Protein AF-X1IL95-F1 (afdb_monomer)

Sequence (83 aa):
MATNIENNRRRIVPHWLEFQLALQSGELDPTETRLVSALPADSFILKKKEEWTNNRTLLFATDFLGVAYVMGYPELAIDAAKF

Organism: NCBI:txid412755

Radius of gyration: 21.33 Å; Cα contacts (8 Å, |Δi|>4): 48; chains: 1; bounding box: 32×35×69 Å

Solvent-accessible surface area (backbone atoms only — not comparable to full-atom values): 5292 Å² total; per-residue (Å²): 136,87,82,82,78,77,79,80,79,81,77,89,74,84,82,85,64,59,71,68,58,38,55,74,69,33,73,72,36,86,86,55,59,72,74,68,73,74,72,56,65,71,62,51,54,52,48,39,51,50,50,26,72,75,41,87,43,71,67,36,22,54,51,33,35,53,51,22,50,77,73,72,43,51,81,81,22,51,68,41,74,72,107

Foldseek 3Di:
DDDPPPPPPDDDDDPPDDPVVCVVVCVPPPVPPPPPPPDPLVVVLVVLLVVCVVDVDLVSLVVSCVSCVVSVNNVSSPVSVVD

Nearest PDB structures (foldseek):
  2vty-assembly1_A  TM=4.156E-01  e=9.756E+00  Orthopoxvirus vaccinia

Mean predicted aligned error: 14.32 Å

pLDDT: mean 78.67, std 17.39, range [35.41, 97.31]

Structure (mmCIF, N/CA/C/O backbone):
data_AF-X1IL95-F1
#
_entry.id   AF-X1IL95-F1
#
loop_
_atom_site.group_PDB
_atom_site.id
_atom_site.type_symbol
_atom_site.label_atom_id
_atom_site.label_alt_id
_atom_site.label_comp_id
_atom_site.label_asym_id
_atom_site.label_entity_id
_atom_site.label_seq_id
_atom_site.pdbx_PDB_ins_code
_atom_site.Cartn_x
_atom_site.Cartn_y
_atom_site.Cartn_z
_atom_site.occupancy
_atom_site.B_iso_or_equiv
_atom_site.auth_seq_id
_atom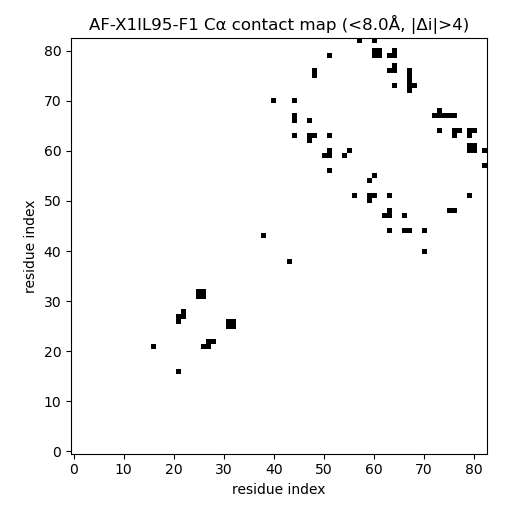_site.auth_comp_id
_atom_site.auth_asym_id
_atom_site.auth_atom_id
_atom_site.pdbx_PDB_model_num
ATOM 1 N N . MET A 1 1 ? 5.594 -2.804 -56.254 1.00 35.41 1 MET A N 1
ATOM 2 C CA . MET A 1 1 ? 5.439 -1.439 -55.708 1.00 35.41 1 MET A CA 1
ATOM 3 C C . MET A 1 1 ? 5.489 -1.556 -54.195 1.00 35.41 1 MET A C 1
ATOM 5 O O . MET A 1 1 ? 4.647 -2.247 -53.642 1.00 35.41 1 MET A O 1
ATOM 9 N N . ALA A 1 2 ? 6.529 -1.023 -53.552 1.00 38.84 2 ALA A N 1
ATOM 10 C CA . ALA A 1 2 ? 6.700 -1.120 -52.104 1.00 38.84 2 ALA A CA 1
ATOM 11 C C . ALA A 1 2 ? 5.873 -0.025 -51.417 1.00 38.84 2 ALA A C 1
ATOM 13 O O . ALA A 1 2 ? 6.065 1.160 -51.681 1.00 38.84 2 ALA A O 1
ATOM 14 N N . THR A 1 3 ? 4.928 -0.425 -50.573 1.00 46.41 3 THR A N 1
ATOM 15 C CA . THR A 1 3 ? 4.153 0.465 -49.706 1.00 46.41 3 THR A CA 1
ATOM 16 C C . THR A 1 3 ? 5.045 0.961 -48.570 1.00 46.41 3 THR A C 1
ATOM 18 O O . THR A 1 3 ? 5.423 0.177 -47.700 1.00 46.41 3 THR A O 1
ATOM 21 N N . ASN A 1 4 ? 5.388 2.251 -48.580 1.00 47.97 4 ASN A N 1
ATOM 22 C CA . ASN A 1 4 ? 6.028 2.924 -47.450 1.00 47.97 4 ASN A CA 1
ATOM 23 C C . ASN A 1 4 ? 5.056 2.924 -46.263 1.00 47.97 4 ASN A C 1
ATOM 25 O O . ASN A 1 4 ? 4.064 3.648 -46.262 1.00 47.97 4 ASN A O 1
ATOM 29 N N . ILE A 1 5 ? 5.329 2.085 -45.266 1.00 55.34 5 ILE A N 1
ATOM 30 C CA . ILE A 1 5 ? 4.645 2.122 -43.974 1.00 55.34 5 ILE A CA 1
ATOM 31 C C . ILE A 1 5 ? 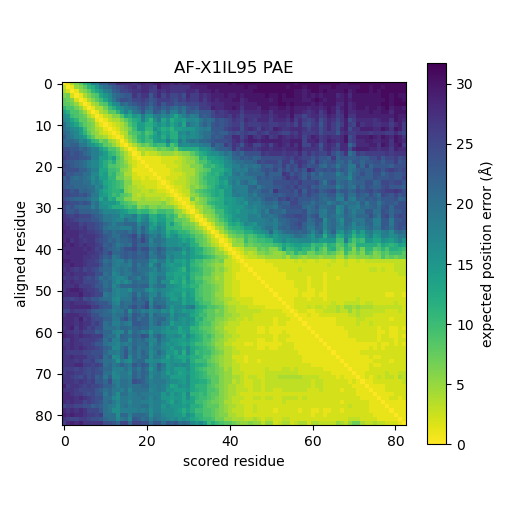5.232 3.319 -43.223 1.00 55.34 5 ILE A C 1
ATOM 33 O O . ILE A 1 5 ? 6.309 3.222 -42.634 1.00 55.34 5 ILE A O 1
ATOM 37 N N . GLU A 1 6 ? 4.562 4.469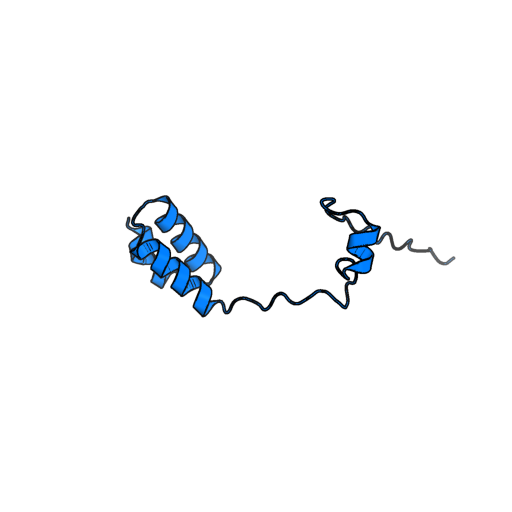 -43.288 1.00 54.62 6 GLU A N 1
ATOM 38 C CA . GLU A 1 6 ? 4.904 5.618 -42.452 1.00 54.62 6 GLU A CA 1
ATOM 39 C C . GLU A 1 6 ? 4.768 5.219 -40.979 1.00 54.62 6 GLU A C 1
ATOM 41 O O . GLU A 1 6 ? 3.684 5.002 -40.438 1.00 54.62 6 GLU A O 1
ATOM 46 N N . ASN A 1 7 ? 5.920 5.073 -40.333 1.00 54.00 7 ASN A N 1
ATOM 47 C CA . ASN A 1 7 ? 6.064 4.693 -38.940 1.00 54.00 7 ASN A CA 1
ATOM 48 C C . ASN A 1 7 ? 5.653 5.881 -38.057 1.00 54.00 7 ASN A C 1
ATOM 50 O O . ASN A 1 7 ? 6.484 6.684 -37.634 1.00 54.00 7 ASN A O 1
ATOM 54 N N . ASN A 1 8 ? 4.351 6.024 -37.819 1.00 54.59 8 ASN A N 1
ATOM 55 C CA . ASN A 1 8 ? 3.763 7.098 -37.023 1.00 54.59 8 ASN A CA 1
ATOM 56 C C . ASN A 1 8 ? 4.015 6.886 -35.513 1.00 54.59 8 ASN A C 1
ATOM 58 O O . ASN A 1 8 ? 3.100 6.608 -34.742 1.00 54.59 8 ASN A O 1
ATOM 62 N N . ARG A 1 9 ? 5.278 7.003 -35.077 1.00 62.44 9 ARG A N 1
ATOM 63 C CA . ARG A 1 9 ? 5.705 6.917 -33.665 1.00 62.44 9 ARG A CA 1
ATOM 64 C C . ARG A 1 9 ? 5.511 8.242 -32.930 1.00 62.44 9 ARG A C 1
ATOM 66 O O . ARG A 1 9 ? 6.456 8.791 -32.366 1.00 62.44 9 ARG A O 1
ATOM 73 N N . ARG A 1 10 ? 4.298 8.790 -32.939 1.00 60.00 10 ARG A N 1
ATOM 74 C CA . ARG A 1 10 ? 4.000 9.975 -32.123 1.00 60.00 10 ARG A CA 1
ATOM 75 C C . ARG A 1 10 ? 3.973 9.565 -30.652 1.00 60.00 10 ARG A C 1
ATOM 77 O O . ARG A 1 10 ? 3.173 8.722 -30.259 1.00 60.00 10 ARG A O 1
ATOM 84 N N . ARG A 1 11 ? 4.869 10.145 -29.852 1.00 59.44 11 ARG A N 1
ATOM 85 C CA . ARG A 1 11 ? 4.909 9.986 -28.393 1.00 59.44 11 ARG A CA 1
ATOM 86 C C . ARG A 1 11 ? 4.212 11.183 -27.754 1.00 59.44 11 ARG A C 1
ATOM 88 O O . ARG A 1 11 ? 4.533 12.322 -28.079 1.00 59.44 11 ARG A O 1
ATOM 95 N N . ILE A 1 12 ? 3.244 10.917 -26.884 1.00 60.75 12 ILE A N 1
ATOM 96 C CA . ILE A 1 12 ? 2.542 11.941 -26.106 1.00 60.75 12 ILE A CA 1
ATOM 97 C C . ILE 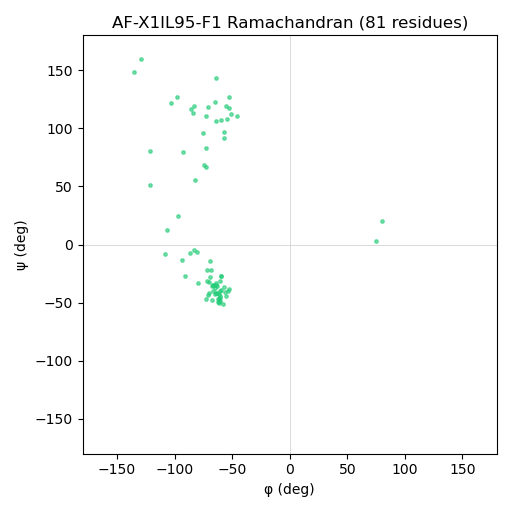A 1 12 ? 3.384 12.201 -24.854 1.00 60.75 12 ILE A C 1
ATOM 99 O O . ILE A 1 12 ? 3.587 11.287 -24.060 1.00 60.75 12 ILE A O 1
ATOM 103 N N . VAL A 1 13 ? 3.898 13.423 -24.708 1.00 58.12 13 VAL A N 1
ATOM 104 C CA . VAL A 1 13 ? 4.695 13.852 -23.547 1.00 58.12 13 VAL A CA 1
ATOM 105 C C . VAL A 1 13 ? 3.803 14.720 -22.651 1.00 58.12 13 VAL A C 1
ATOM 107 O O . VAL A 1 13 ? 3.288 15.731 -23.138 1.00 58.12 13 VAL A O 1
ATOM 110 N N . PRO A 1 14 ? 3.582 14.367 -21.372 1.00 57.06 14 PRO A N 1
ATOM 111 C CA . PRO A 1 14 ? 2.847 15.216 -20.437 1.00 57.06 14 PRO A CA 1
ATOM 112 C C . PRO A 1 14 ? 3.625 16.515 -20.178 1.00 57.06 14 PRO A C 1
ATOM 114 O O . PRO A 1 14 ? 4.777 16.481 -19.759 1.00 57.06 14 PRO A O 1
ATOM 117 N N . HIS A 1 15 ? 3.010 17.668 -20.442 1.00 61.44 15 HIS A N 1
ATOM 118 C CA . HIS A 1 15 ? 3.696 18.965 -20.450 1.00 61.44 15 HIS A CA 1
ATOM 119 C C . HIS A 1 15 ? 3.610 19.666 -19.086 1.00 61.44 15 HIS A C 1
ATOM 121 O O . HIS A 1 15 ? 2.783 20.550 -18.880 1.00 61.44 15 HIS A O 1
ATOM 127 N N . TRP A 1 16 ? 4.454 19.258 -18.141 1.00 64.31 16 TRP A N 1
ATOM 128 C CA . TRP A 1 16 ? 4.704 20.031 -16.914 1.00 64.31 16 TRP A CA 1
ATOM 129 C C . TRP A 1 16 ? 6.101 20.679 -16.902 1.00 64.31 16 TRP A C 1
ATOM 131 O O . TRP A 1 16 ? 6.364 21.533 -16.058 1.00 64.31 16 TRP A O 1
ATOM 141 N N . LEU A 1 17 ? 6.960 20.339 -17.875 1.00 63.16 17 LEU A N 1
ATOM 142 C CA . LEU A 1 17 ? 8.296 20.902 -18.087 1.00 63.16 17 LEU A CA 1
ATOM 143 C C . LEU A 1 17 ? 8.518 21.225 -19.579 1.00 63.16 17 LEU A C 1
ATOM 145 O O . LEU A 1 17 ? 7.978 20.542 -20.451 1.00 63.16 17 LEU A O 1
ATOM 149 N N . GLU A 1 18 ? 9.312 22.256 -19.885 1.00 78.00 18 GLU A N 1
ATOM 150 C CA . GLU A 1 18 ? 9.632 22.636 -21.269 1.00 78.00 18 GLU A CA 1
ATOM 151 C C . GLU A 1 18 ? 10.415 21.529 -21.999 1.00 78.00 18 GLU A C 1
ATOM 153 O O . GLU A 1 18 ? 11.297 20.887 -21.427 1.00 78.00 18 GLU A O 1
ATOM 158 N N . PHE A 1 19 ? 10.143 21.336 -23.296 1.00 73.62 19 PHE A N 1
ATOM 159 C CA . PHE A 1 19 ? 10.712 20.242 -24.102 1.00 73.62 19 PHE A CA 1
ATOM 160 C C . PHE A 1 19 ? 12.246 20.160 -24.054 1.00 73.62 19 PHE A C 1
ATOM 162 O O . PHE A 1 19 ? 12.801 19.066 -23.984 1.00 73.62 19 PHE A O 1
ATOM 169 N N . GLN A 1 20 ? 12.944 21.301 -24.075 1.00 76.69 20 GLN A N 1
ATOM 170 C CA . GLN A 1 20 ? 14.409 21.306 -24.020 1.00 76.69 20 GLN A CA 1
ATOM 171 C C . GLN A 1 20 ? 14.948 20.822 -22.673 1.00 76.69 20 GLN A C 1
ATOM 173 O O . GLN A 1 20 ? 15.959 20.126 -22.646 1.00 76.69 20 GLN A O 1
ATOM 178 N N . LEU A 1 21 ? 14.259 21.132 -21.574 1.00 74.62 21 LEU A N 1
ATOM 179 C CA . LEU A 1 21 ? 14.637 20.664 -20.242 1.00 74.62 21 LEU A CA 1
ATOM 180 C C . LEU A 1 21 ? 14.391 19.160 -20.100 1.00 74.62 21 LEU A C 1
ATOM 182 O O . LEU A 1 21 ? 15.257 18.460 -19.589 1.00 74.62 21 LEU A O 1
ATOM 186 N N . ALA A 1 22 ? 13.267 18.657 -20.621 1.00 72.75 22 ALA A N 1
ATOM 187 C CA . ALA A 1 22 ? 12.970 17.222 -20.661 1.00 72.75 22 ALA A CA 1
ATOM 188 C C . ALA A 1 22 ? 13.963 16.438 -21.545 1.00 72.75 22 ALA A C 1
ATOM 190 O O . ALA A 1 22 ? 14.295 15.285 -21.270 1.00 72.75 22 ALA A O 1
ATOM 191 N N . LEU A 1 23 ? 14.466 17.065 -22.614 1.00 74.31 23 LEU A N 1
ATOM 192 C CA . LEU A 1 23 ? 15.509 16.486 -23.459 1.00 74.31 23 LEU A CA 1
AT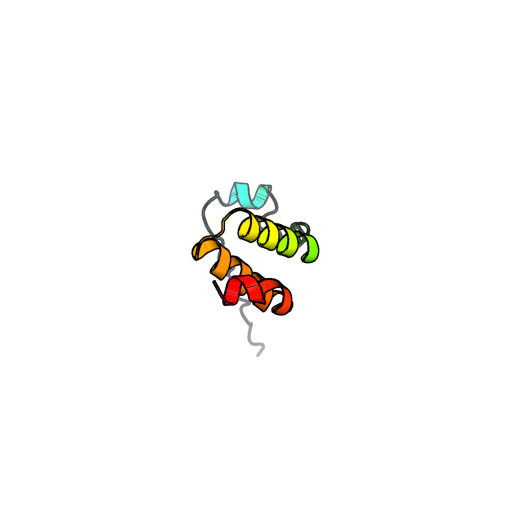OM 193 C C . LEU A 1 23 ? 16.868 16.460 -22.745 1.00 74.31 23 LEU A C 1
ATOM 195 O O . LEU A 1 23 ? 17.569 15.456 -22.808 1.00 74.31 23 LEU A O 1
ATOM 199 N N . GLN A 1 24 ? 17.238 17.545 -22.057 1.00 78.38 24 GLN A N 1
ATOM 200 C CA . GLN A 1 24 ? 18.492 17.637 -21.299 1.00 78.38 24 GLN A CA 1
ATOM 201 C C . GLN A 1 24 ? 18.509 16.745 -20.051 1.00 78.38 24 GLN A C 1
ATOM 203 O O . GLN A 1 24 ? 19.580 16.321 -19.627 1.00 78.38 24 GLN A O 1
ATOM 208 N N . SER A 1 25 ? 17.348 16.464 -19.456 1.00 72.38 25 SER A N 1
ATOM 209 C CA . SER A 1 25 ? 17.223 15.626 -18.260 1.00 72.38 25 SER A CA 1
ATOM 210 C C . SER A 1 25 ? 17.266 14.120 -18.545 1.00 72.38 25 SER A C 1
ATOM 212 O O . SER A 1 25 ? 17.258 13.339 -17.593 1.00 72.38 25 SER A O 1
ATOM 214 N N . GLY A 1 26 ? 17.272 13.712 -19.820 1.00 70.50 26 GLY A N 1
ATOM 215 C CA . GLY A 1 26 ? 17.176 12.306 -20.222 1.00 70.50 26 GLY A CA 1
ATOM 216 C C . GLY A 1 26 ? 15.766 11.716 -20.086 1.00 70.50 26 GLY A C 1
ATOM 217 O O . GLY A 1 26 ? 15.558 10.549 -20.396 1.00 70.50 26 GLY A O 1
ATOM 218 N N . GLU A 1 27 ? 14.759 12.507 -19.690 1.00 67.62 27 GLU A N 1
ATOM 219 C CA . GLU A 1 27 ? 13.365 12.049 -19.531 1.00 67.62 27 GLU A CA 1
ATOM 220 C C . GLU A 1 27 ? 12.770 11.519 -20.845 1.00 67.62 27 GLU A C 1
ATOM 222 O O . GLU A 1 27 ? 11.946 10.604 -20.852 1.00 67.62 27 GLU A O 1
ATOM 227 N N . LEU A 1 28 ? 13.207 12.083 -21.973 1.00 73.50 28 LEU A N 1
ATOM 228 C CA . LEU A 1 28 ? 12.768 11.672 -23.306 1.00 73.50 28 LEU A CA 1
ATOM 229 C C . LEU A 1 28 ? 13.586 10.510 -23.888 1.00 73.50 28 LEU A C 1
ATOM 231 O O . LEU A 1 28 ? 13.217 9.991 -24.950 1.00 73.50 28 LEU A O 1
ATOM 235 N N . ASP A 1 29 ? 14.672 10.101 -23.227 1.00 73.25 29 ASP A N 1
ATOM 236 C CA . ASP A 1 29 ? 15.523 9.013 -23.687 1.00 73.25 29 ASP A CA 1
ATOM 237 C C . ASP A 1 29 ? 14.944 7.652 -23.238 1.00 73.25 29 ASP A C 1
ATOM 239 O O . ASP A 1 29 ? 14.909 7.326 -22.049 1.00 73.25 29 ASP A O 1
ATOM 243 N N . PRO A 1 30 ? 14.476 6.808 -24.179 1.00 63.97 30 PRO A N 1
ATOM 244 C CA . PRO A 1 30 ? 13.933 5.492 -23.850 1.00 63.97 30 PRO A CA 1
ATOM 245 C C . PRO A 1 30 ? 14.995 4.501 -23.346 1.00 63.97 30 PRO A C 1
ATOM 247 O O . PRO A 1 30 ? 14.629 3.446 -22.836 1.00 63.97 30 PRO A O 1
ATOM 250 N N . THR A 1 31 ? 16.285 4.795 -23.521 1.00 69.00 31 THR A N 1
ATOM 251 C CA . THR A 1 31 ? 17.403 3.990 -23.007 1.00 69.00 31 THR A CA 1
ATOM 252 C C . THR A 1 31 ? 17.841 4.439 -21.617 1.00 69.00 31 THR A C 1
ATOM 254 O O . THR A 1 31 ? 18.267 3.604 -20.823 1.00 69.00 31 THR A O 1
ATOM 257 N N . GLU A 1 32 ? 17.635 5.717 -21.284 1.00 61.88 32 GLU A N 1
ATOM 258 C CA . GLU A 1 32 ? 17.846 6.266 -19.942 1.00 61.88 32 GLU A CA 1
ATOM 259 C C . GLU A 1 32 ? 16.557 6.342 -19.126 1.00 61.88 32 GLU A C 1
ATOM 261 O O . GLU A 1 32 ? 16.471 7.130 -18.183 1.00 61.88 32 GLU A O 1
ATOM 266 N N . THR A 1 33 ? 15.550 5.512 -19.433 1.00 59.12 33 THR A N 1
ATOM 267 C CA . THR A 1 33 ? 14.442 5.317 -18.496 1.00 59.12 33 THR A CA 1
ATOM 268 C C . THR A 1 33 ? 15.055 4.838 -17.190 1.00 59.12 33 THR A C 1
ATOM 270 O O . THR A 1 33 ? 15.377 3.659 -17.034 1.00 59.12 33 THR A O 1
ATOM 273 N N . ARG A 1 34 ? 15.273 5.781 -16.264 1.00 56.72 34 ARG A N 1
ATOM 274 C CA . ARG A 1 34 ? 15.699 5.501 -14.907 1.00 56.72 34 ARG A CA 1
ATOM 275 C C . ARG A 1 34 ? 14.666 4.524 -14.405 1.00 56.72 34 ARG A C 1
ATOM 277 O O . ARG A 1 34 ? 13.514 4.893 -14.183 1.00 56.72 34 ARG A O 1
ATOM 284 N N . LEU A 1 35 ? 15.084 3.271 -14.273 1.00 57.44 35 LEU A N 1
ATOM 285 C CA . LEU A 1 35 ? 14.405 2.308 -13.441 1.00 57.44 35 LEU A CA 1
ATOM 286 C C . LEU A 1 35 ? 14.396 2.964 -12.069 1.00 57.44 35 LEU A C 1
ATOM 288 O O . LEU A 1 35 ? 15.381 2.897 -11.334 1.00 57.44 35 LEU A O 1
ATOM 292 N N . VAL A 1 36 ? 13.325 3.705 -11.774 1.00 59.94 36 VAL A N 1
ATOM 293 C CA . VAL A 1 36 ? 13.008 4.112 -10.416 1.00 59.94 36 VAL A CA 1
ATOM 294 C C . VAL A 1 36 ? 13.072 2.804 -9.666 1.00 59.94 36 VAL A C 1
ATOM 296 O O . VAL A 1 36 ? 12.321 1.886 -10.000 1.00 59.94 36 VAL A O 1
ATOM 299 N N . SER A 1 37 ? 14.073 2.682 -8.791 1.00 58.75 37 SER A N 1
ATOM 300 C CA . SER A 1 37 ? 14.352 1.460 -8.051 1.00 58.75 37 SER A CA 1
ATOM 301 C C . SER A 1 37 ? 13.017 0.966 -7.533 1.00 58.75 37 SER A C 1
ATOM 303 O O . SER A 1 37 ? 12.390 1.675 -6.740 1.00 58.75 37 SER A O 1
ATOM 305 N N . ALA A 1 38 ? 12.536 -0.153 -8.080 1.00 61.41 38 ALA A N 1
ATOM 306 C CA . ALA A 1 38 ? 11.235 -0.673 -7.714 1.00 61.41 38 ALA A CA 1
ATOM 307 C C . ALA A 1 38 ? 11.252 -0.781 -6.194 1.00 61.41 38 ALA A C 1
ATOM 309 O O . ALA A 1 38 ? 12.129 -1.448 -5.637 1.00 61.41 38 ALA A O 1
ATOM 310 N N . LEU A 1 39 ? 10.370 -0.030 -5.526 1.00 62.22 39 LEU A N 1
ATOM 311 C CA . LEU A 1 39 ? 10.239 -0.146 -4.083 1.00 62.22 39 LEU A CA 1
ATOM 312 C C . LEU A 1 39 ? 10.018 -1.634 -3.808 1.00 62.22 39 LEU A C 1
ATOM 314 O O . LEU A 1 39 ? 9.145 -2.222 -4.455 1.00 62.22 39 LEU A O 1
ATOM 318 N N . PRO A 1 40 ? 10.814 -2.263 -2.927 1.00 72.44 40 PRO A N 1
ATOM 319 C CA . PRO A 1 40 ? 10.637 -3.673 -2.641 1.00 72.44 40 PRO A CA 1
ATOM 320 C C . PRO A 1 40 ? 9.185 -3.873 -2.209 1.00 72.44 40 PRO A C 1
ATOM 322 O O . PRO A 1 40 ? 8.755 -3.239 -1.240 1.00 72.44 40 PRO A O 1
ATOM 325 N N . ALA A 1 41 ? 8.420 -4.685 -2.943 1.00 69.25 41 ALA A N 1
ATOM 326 C CA . ALA A 1 41 ? 6.980 -4.849 -2.718 1.00 69.25 41 ALA A CA 1
ATOM 327 C C . ALA A 1 41 ? 6.686 -5.201 -1.248 1.00 69.25 41 ALA A C 1
ATOM 329 O O . ALA A 1 41 ? 5.783 -4.634 -0.633 1.00 69.25 41 ALA A O 1
ATOM 330 N N . ASP A 1 42 ? 7.552 -6.025 -0.656 1.00 78.75 42 ASP A N 1
ATOM 331 C CA . ASP A 1 42 ? 7.490 -6.434 0.747 1.00 78.75 42 ASP A 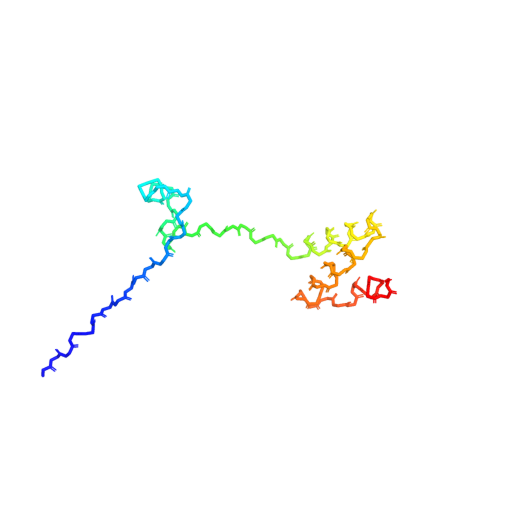CA 1
ATOM 332 C C . ASP A 1 42 ? 7.593 -5.245 1.716 1.00 78.75 42 ASP A C 1
ATOM 334 O O . ASP A 1 42 ? 6.867 -5.166 2.705 1.00 78.75 42 ASP A O 1
ATOM 338 N N . SER A 1 43 ? 8.454 -4.268 1.417 1.00 83.69 43 SER A N 1
ATOM 339 C CA . SER A 1 43 ? 8.595 -3.062 2.244 1.00 83.69 43 SER A CA 1
ATOM 340 C C . SER A 1 43 ? 7.374 -2.145 2.141 1.00 83.69 43 SER A C 1
ATOM 342 O O . SER A 1 43 ? 6.987 -1.501 3.117 1.00 83.69 43 SER A O 1
ATOM 344 N N . PHE A 1 44 ? 6.728 -2.118 0.973 1.00 89.25 44 PHE A N 1
ATOM 345 C CA . PHE A 1 44 ? 5.565 -1.274 0.738 1.00 89.25 44 PHE A CA 1
ATOM 346 C C . PHE A 1 44 ? 4.328 -1.798 1.469 1.00 89.25 44 PHE A C 1
ATOM 348 O O . PHE A 1 44 ? 3.649 -1.028 2.151 1.00 89.25 44 PHE A O 1
ATOM 355 N N . ILE A 1 45 ? 4.048 -3.103 1.382 1.00 92.44 45 ILE A N 1
ATOM 356 C CA . ILE A 1 45 ? 2.869 -3.676 2.042 1.00 92.44 45 ILE A CA 1
ATOM 357 C C . ILE A 1 45 ? 2.975 -3.620 3.570 1.00 92.44 45 ILE A C 1
ATOM 359 O O . ILE A 1 45 ? 1.981 -3.348 4.245 1.00 92.44 45 ILE A O 1
ATOM 363 N N . LEU A 1 46 ? 4.181 -3.788 4.124 1.00 93.19 46 LEU A N 1
ATOM 364 C CA . LEU A 1 46 ? 4.424 -3.623 5.558 1.00 93.19 46 LEU A CA 1
ATOM 365 C C . LEU A 1 46 ? 4.179 -2.184 6.015 1.00 93.19 46 LEU A C 1
ATOM 367 O O . LEU A 1 46 ? 3.528 -1.977 7.037 1.00 93.19 46 LEU A O 1
ATOM 371 N N . LYS A 1 47 ? 4.615 -1.194 5.229 1.00 94.06 47 LYS A N 1
ATOM 372 C CA . LYS A 1 47 ? 4.324 0.215 5.509 1.00 94.06 47 LYS A CA 1
ATOM 373 C C . LYS A 1 47 ? 2.820 0.496 5.492 1.00 94.06 47 LYS A C 1
ATOM 375 O O . LYS A 1 47 ? 2.312 1.173 6.377 1.00 94.06 47 LYS A O 1
ATOM 380 N N . LYS A 1 48 ? 2.083 -0.061 4.525 1.00 94.88 48 LYS A N 1
ATOM 381 C CA . LYS A 1 48 ? 0.619 0.086 4.464 1.00 94.88 48 LYS A CA 1
ATOM 382 C C . LYS A 1 48 ? -0.098 -0.573 5.633 1.00 94.88 48 LYS A C 1
ATOM 384 O O . LYS A 1 48 ? -1.035 0.006 6.180 1.00 94.88 48 LYS A O 1
ATOM 389 N N . LYS A 1 49 ? 0.389 -1.730 6.077 1.00 95.75 49 LYS A N 1
ATOM 390 C CA . LYS A 1 49 ? -0.083 -2.361 7.310 1.00 95.75 49 LYS A CA 1
ATOM 391 C C . LYS A 1 49 ? 0.155 -1.459 8.522 1.00 95.75 49 LYS A C 1
ATOM 393 O O . LYS A 1 49 ? -0.744 -1.316 9.343 1.00 95.75 49 LYS A O 1
ATOM 398 N N . GLU A 1 50 ? 1.332 -0.846 8.627 1.00 96.38 50 GLU A N 1
ATOM 399 C CA . GLU A 1 50 ? 1.660 0.078 9.715 1.00 96.38 50 GLU A CA 1
ATOM 400 C C . GLU A 1 50 ? 0.747 1.318 9.706 1.00 96.38 50 GLU A C 1
ATOM 402 O O . GLU A 1 50 ? 0.158 1.667 10.732 1.00 96.38 50 GLU A O 1
ATOM 407 N N . GLU A 1 51 ? 0.557 1.936 8.536 1.00 96.25 51 GLU A N 1
ATOM 408 C CA . GLU A 1 51 ? -0.363 3.063 8.337 1.00 96.25 51 GLU A CA 1
ATOM 409 C C . GLU A 1 51 ? -1.788 2.711 8.782 1.00 96.25 51 GLU A C 1
ATOM 411 O O . GLU A 1 51 ? -2.395 3.496 9.512 1.00 96.25 51 GLU A O 1
ATOM 416 N N . TRP A 1 52 ? -2.285 1.520 8.423 1.00 97.12 52 TRP A N 1
ATOM 417 C CA . TRP A 1 52 ? -3.568 0.995 8.897 1.00 97.12 52 TRP A CA 1
ATOM 418 C C . TRP A 1 52 ? -3.604 0.827 10.418 1.00 97.12 52 TRP A C 1
ATOM 420 O O . TRP A 1 52 ? -4.540 1.280 11.078 1.00 97.12 52 TRP A O 1
ATOM 430 N N . THR A 1 53 ? -2.582 0.199 11.004 1.00 95.69 53 THR A N 1
ATOM 431 C CA . THR A 1 53 ? -2.556 -0.040 12.452 1.00 95.69 53 THR A CA 1
ATOM 432 C C . THR A 1 53 ? -2.523 1.252 13.262 1.00 95.69 53 THR A C 1
ATOM 434 O O . THR A 1 53 ? -3.167 1.313 14.308 1.00 95.69 53 THR A O 1
ATOM 437 N N . ASN A 1 54 ? -1.832 2.277 12.760 1.00 97.19 54 ASN A N 1
ATOM 438 C CA . ASN A 1 54 ? -1.721 3.582 13.407 1.00 97.19 54 ASN A CA 1
ATOM 439 C C . ASN A 1 54 ? -2.966 4.448 13.174 1.00 97.19 54 ASN A C 1
ATOM 441 O O . ASN A 1 54 ? -3.355 5.216 14.050 1.00 97.19 54 ASN A O 1
ATOM 445 N N . ASN A 1 55 ? -3.609 4.309 12.012 1.00 94.38 55 ASN A N 1
ATOM 446 C CA . ASN A 1 55 ? -4.756 5.113 11.605 1.00 94.38 55 ASN A CA 1
ATOM 447 C C . ASN A 1 55 ? -5.959 4.215 11.328 1.00 94.38 55 ASN A C 1
ATOM 449 O O . ASN A 1 55 ? -6.293 3.908 10.185 1.00 94.38 55 ASN A O 1
ATOM 453 N N . ARG A 1 56 ? -6.645 3.818 12.399 1.00 94.62 56 ARG A N 1
ATOM 454 C CA . ARG A 1 56 ? -7.837 2.963 12.354 1.00 94.62 56 ARG A CA 1
ATOM 455 C C . ARG A 1 56 ? -9.071 3.706 11.824 1.00 94.62 56 ARG A C 1
ATOM 457 O O . ARG A 1 56 ? -10.020 3.954 12.560 1.00 94.62 56 ARG A O 1
ATOM 464 N N . THR A 1 57 ? -9.049 4.097 10.551 1.00 97.06 57 THR A N 1
ATOM 465 C CA . THR A 1 57 ? -10.178 4.731 9.855 1.00 97.06 57 THR A CA 1
ATOM 466 C C . THR A 1 57 ? -10.479 4.036 8.529 1.00 97.06 57 THR A C 1
ATOM 468 O O . THR A 1 57 ? -9.627 3.357 7.956 1.00 97.06 57 THR A O 1
ATOM 471 N N . LEU A 1 58 ? -11.697 4.235 8.014 1.00 95.88 58 LEU A N 1
ATOM 472 C CA . LEU A 1 58 ? -12.177 3.557 6.805 1.00 95.88 58 LEU A CA 1
ATOM 473 C C . LEU A 1 58 ? -11.269 3.809 5.590 1.00 95.88 58 LEU A C 1
ATOM 475 O O . LEU A 1 58 ? -11.033 2.909 4.788 1.00 95.88 58 LEU A O 1
ATOM 479 N N . LEU A 1 59 ? -10.712 5.018 5.481 1.00 96.81 59 LEU A N 1
ATOM 480 C CA . LEU A 1 59 ? -9.795 5.379 4.402 1.00 96.81 59 LEU A CA 1
ATOM 481 C C . LEU A 1 59 ? -8.572 4.452 4.376 1.00 96.81 59 LEU A C 1
ATOM 483 O O . LEU A 1 59 ? -8.272 3.859 3.345 1.00 96.81 59 LEU A O 1
ATOM 487 N N . PHE A 1 60 ? -7.906 4.278 5.517 1.00 97.06 60 PHE A N 1
ATOM 488 C CA . PHE A 1 60 ? -6.718 3.429 5.606 1.00 97.06 60 PHE A CA 1
ATOM 489 C C . PHE A 1 60 ? -7.058 1.938 5.506 1.00 97.06 60 PHE A C 1
ATOM 491 O O . PHE A 1 60 ? -6.265 1.179 4.954 1.00 97.06 60 PHE A O 1
ATOM 498 N N . ALA A 1 61 ? -8.239 1.520 5.973 1.00 96.94 61 ALA A N 1
ATOM 499 C CA . ALA A 1 61 ? -8.715 0.149 5.798 1.00 96.94 61 ALA A CA 1
ATOM 500 C C . ALA A 1 61 ? -8.879 -0.205 4.310 1.00 96.94 61 ALA A C 1
ATOM 502 O O . ALA A 1 61 ? -8.351 -1.214 3.842 1.00 96.94 61 ALA A O 1
ATOM 503 N N . THR A 1 62 ? -9.573 0.654 3.554 1.00 96.94 62 THR A N 1
ATOM 504 C CA . THR A 1 62 ? -9.815 0.447 2.115 1.00 96.94 62 THR A CA 1
ATOM 505 C C . THR A 1 62 ? -8.534 0.516 1.287 1.00 96.94 62 THR A C 1
ATOM 507 O O . THR A 1 62 ? -8.343 -0.319 0.402 1.00 96.94 62 THR A O 1
ATOM 510 N N . ASP A 1 63 ? -7.632 1.450 1.603 1.00 96.62 63 ASP A N 1
ATOM 511 C CA . ASP A 1 63 ? -6.327 1.564 0.946 1.00 96.62 63 ASP A CA 1
ATOM 512 C C . ASP A 1 63 ? -5.474 0.310 1.183 1.00 96.62 63 ASP A C 1
ATOM 514 O O . ASP A 1 63 ? -5.000 -0.314 0.232 1.00 96.62 63 ASP A O 1
ATOM 518 N N . PHE A 1 64 ? -5.348 -0.134 2.440 1.00 97.31 64 PHE A N 1
ATOM 519 C CA . PHE A 1 64 ? -4.574 -1.333 2.758 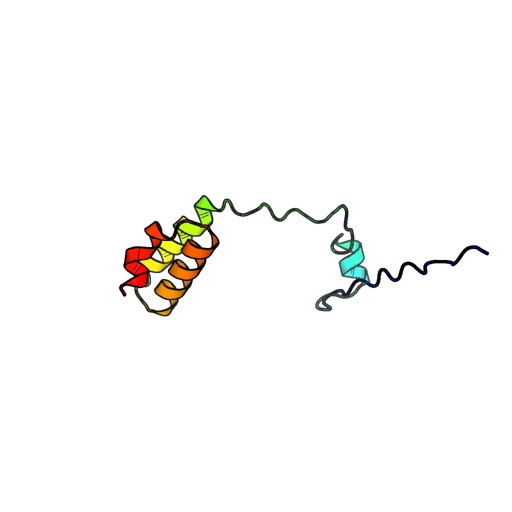1.00 97.31 64 PHE A CA 1
ATOM 520 C C . PHE A 1 64 ? -5.169 -2.596 2.122 1.00 97.31 64 PHE 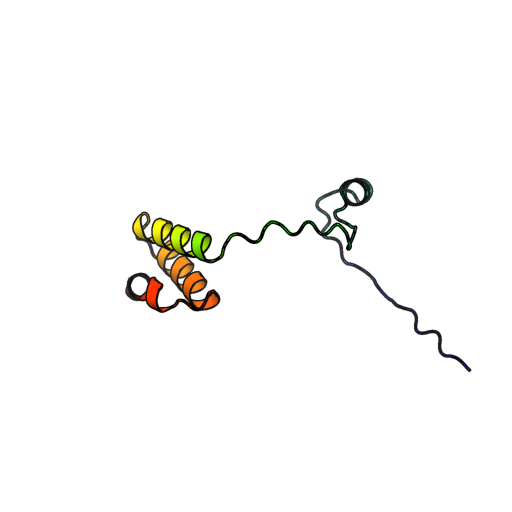A C 1
ATOM 522 O O . PHE A 1 64 ? -4.422 -3.401 1.566 1.00 97.31 64 PHE A O 1
ATOM 529 N N . LEU A 1 65 ? -6.498 -2.751 2.131 1.00 97.06 65 LEU A N 1
ATOM 530 C CA . LEU A 1 65 ? -7.179 -3.863 1.465 1.00 97.06 65 LEU A CA 1
ATOM 531 C C . LEU A 1 65 ? -6.912 -3.883 -0.046 1.00 97.06 65 LEU A C 1
ATOM 533 O O . LEU A 1 65 ? -6.589 -4.935 -0.598 1.00 97.06 65 LEU A O 1
ATOM 537 N N . GLY A 1 66 ? -7.015 -2.728 -0.709 1.00 95.62 66 GLY A N 1
ATOM 538 C CA . GLY A 1 66 ? -6.746 -2.602 -2.141 1.00 95.62 66 GLY A CA 1
ATOM 539 C C . GLY A 1 66 ? -5.305 -2.971 -2.487 1.00 95.62 66 GLY A C 1
ATOM 540 O O . GLY A 1 66 ? -5.066 -3.765 -3.398 1.00 95.62 66 GLY A O 1
ATOM 541 N N . VAL A 1 67 ? -4.346 -2.460 -1.710 1.00 94.81 67 VAL A N 1
ATOM 542 C CA . VAL A 1 67 ? -2.923 -2.785 -1.875 1.00 94.81 67 VAL A CA 1
ATOM 543 C C . VAL A 1 67 ? -2.671 -4.277 -1.669 1.00 94.81 67 VAL A C 1
ATOM 545 O O . VAL A 1 67 ? -2.037 -4.907 -2.513 1.00 94.81 67 VAL A O 1
ATOM 548 N N . ALA A 1 68 ? -3.188 -4.858 -0.585 1.00 94.81 68 ALA A N 1
ATOM 549 C CA . ALA A 1 68 ? -3.006 -6.271 -0.273 1.00 94.81 68 ALA A CA 1
ATOM 550 C C . ALA A 1 68 ? -3.565 -7.182 -1.374 1.00 94.81 68 ALA A C 1
ATOM 552 O O . ALA A 1 68 ? -2.926 -8.168 -1.738 1.00 94.81 68 ALA A O 1
ATOM 553 N N . TYR A 1 69 ? -4.712 -6.824 -1.957 1.00 95.06 69 TYR A N 1
ATOM 554 C CA . TYR A 1 69 ? -5.305 -7.577 -3.057 1.00 95.06 69 TYR A CA 1
ATOM 555 C C . TYR A 1 69 ? -4.470 -7.496 -4.343 1.00 95.06 69 TYR A C 1
ATOM 557 O O . TYR A 1 69 ? -4.175 -8.523 -4.949 1.00 95.06 69 TYR A O 1
ATOM 565 N N . VAL A 1 70 ? -4.038 -6.293 -4.742 1.00 92.69 70 VAL A N 1
ATOM 566 C CA . VAL A 1 70 ? -3.216 -6.089 -5.953 1.00 92.69 70 VAL A CA 1
ATOM 567 C C . VAL A 1 70 ? -1.854 -6.775 -5.836 1.00 92.69 70 VAL A C 1
ATOM 569 O O . VAL A 1 70 ? -1.337 -7.288 -6.825 1.00 92.69 70 VAL A O 1
ATOM 572 N N . MET A 1 71 ? -1.282 -6.810 -4.632 1.00 90.31 71 MET A N 1
ATOM 573 C CA . MET A 1 71 ? 0.009 -7.450 -4.373 1.00 90.31 71 MET A CA 1
ATOM 574 C C . MET A 1 71 ? -0.081 -8.966 -4.150 1.00 90.31 71 MET A C 1
ATOM 576 O O . MET A 1 71 ? 0.956 -9.610 -4.039 1.00 90.31 71 MET A O 1
ATOM 580 N N . GLY A 1 72 ? -1.287 -9.544 -4.115 1.00 90.94 72 GLY A N 1
ATOM 581 C CA . GLY A 1 72 ? -1.482 -10.988 -3.962 1.00 90.94 72 GLY A CA 1
ATOM 582 C C . GLY A 1 72 ? -1.360 -11.510 -2.528 1.00 90.94 72 GLY A C 1
ATOM 583 O O . GLY A 1 72 ? -1.171 -12.709 -2.354 1.00 90.94 72 GLY A O 1
ATOM 584 N N . TYR A 1 73 ? -1.506 -10.639 -1.524 1.00 92.81 73 TYR A N 1
ATOM 585 C CA . TYR A 1 73 ? -1.466 -10.981 -0.094 1.00 92.81 73 TYR A CA 1
ATOM 586 C C . TYR A 1 73 ? -2.767 -10.604 0.651 1.00 92.81 73 TYR A C 1
ATOM 588 O O . TYR A 1 73 ? -2.719 -9.901 1.671 1.00 92.81 73 TYR A O 1
ATOM 596 N N . PRO A 1 74 ? -3.962 -10.995 0.163 1.00 93.75 74 PRO A N 1
ATOM 597 C CA . PRO A 1 74 ? -5.240 -10.580 0.750 1.00 93.75 74 PRO A CA 1
ATOM 598 C C . PRO A 1 74 ? -5.407 -11.004 2.218 1.00 93.75 74 PRO A C 1
ATOM 600 O O . PRO A 1 74 ? -6.094 -10.331 2.988 1.00 93.75 74 PRO A O 1
ATOM 603 N N . GLU A 1 75 ? -4.754 -12.088 2.637 1.00 94.44 75 GLU A N 1
ATOM 604 C CA . GLU A 1 75 ? -4.764 -12.591 4.009 1.00 94.44 75 GLU A CA 1
ATOM 605 C C . GLU A 1 75 ? -4.214 -11.585 5.029 1.00 94.44 75 GLU A C 1
ATOM 607 O O . GLU A 1 75 ? -4.642 -11.582 6.186 1.00 94.44 75 GLU A O 1
ATOM 612 N N . LEU A 1 76 ? -3.321 -10.681 4.611 1.00 93.25 76 LEU A N 1
ATOM 613 C CA . LEU A 1 76 ? -2.753 -9.657 5.488 1.00 93.25 76 LEU A CA 1
ATOM 614 C C . LEU A 1 76 ? -3.759 -8.556 5.848 1.00 93.25 76 LEU A C 1
ATOM 616 O O . LEU A 1 76 ? -3.592 -7.900 6.878 1.00 93.25 76 LEU A O 1
ATOM 620 N N . ALA A 1 77 ? -4.802 -8.369 5.035 1.00 95.25 77 ALA A N 1
ATOM 621 C CA . ALA A 1 77 ? -5.787 -7.299 5.177 1.00 95.25 77 ALA A CA 1
ATOM 622 C C . ALA A 1 77 ? -7.156 -7.773 5.700 1.00 95.25 77 ALA A C 1
ATOM 624 O O . ALA A 1 77 ? -8.111 -7.001 5.683 1.00 95.25 77 ALA A O 1
ATOM 625 N N . ILE A 1 78 ? -7.273 -9.005 6.218 1.00 96.25 78 ILE A N 1
ATOM 626 C CA . ILE A 1 78 ? -8.541 -9.540 6.763 1.00 96.25 78 ILE A CA 1
ATOM 627 C C . ILE A 1 78 ? -9.110 -8.644 7.870 1.00 96.25 78 ILE A C 1
ATOM 629 O O . ILE A 1 78 ? -10.317 -8.433 7.942 1.00 96.25 78 ILE A O 1
ATOM 633 N N . ASP A 1 79 ? -8.242 -8.137 8.742 1.00 95.38 79 ASP A N 1
ATOM 634 C CA . ASP A 1 79 ? -8.634 -7.239 9.829 1.00 95.38 79 ASP A CA 1
ATOM 635 C C . ASP A 1 79 ? -9.185 -5.908 9.292 1.00 95.38 79 ASP A C 1
ATOM 637 O O . ASP A 1 79 ? -10.230 -5.448 9.738 1.00 95.38 79 ASP A O 1
ATOM 641 N N . ALA A 1 80 ? -8.539 -5.340 8.270 1.00 94.81 80 ALA A N 1
ATOM 642 C CA . ALA A 1 80 ? -9.008 -4.131 7.597 1.00 94.81 80 ALA A CA 1
ATOM 643 C C . ALA A 1 80 ? -10.320 -4.355 6.827 1.00 94.81 80 ALA A C 1
ATOM 645 O O . ALA A 1 80 ? -11.168 -3.476 6.807 1.00 94.81 80 ALA A O 1
ATOM 646 N N . ALA A 1 81 ? -10.526 -5.538 6.240 1.00 94.88 81 ALA A N 1
ATOM 647 C CA . ALA A 1 81 ? -11.759 -5.876 5.525 1.00 94.88 81 ALA A CA 1
ATOM 648 C C . ALA A 1 81 ? -12.988 -6.020 6.440 1.00 94.88 81 ALA A C 1
ATOM 650 O O . ALA A 1 81 ? -14.118 -5.959 5.961 1.00 94.88 81 ALA A O 1
ATOM 651 N N . LYS A 1 82 ? -12.775 -6.275 7.736 1.00 95.00 82 LYS A N 1
ATOM 652 C CA . LYS A 1 82 ? -13.843 -6.435 8.735 1.00 95.00 82 LYS A CA 1
ATOM 653 C C . LYS A 1 82 ? -14.189 -5.144 9.474 1.00 95.00 82 LYS A C 1
ATOM 655 O O . LYS A 1 82 ? -15.178 -5.144 10.205 1.00 95.00 82 LYS A O 1
ATOM 660 N N . PHE A 1 83 ? -13.346 -4.124 9.350 1.00 92.19 83 PHE A N 1
ATOM 661 C CA . PHE A 1 83 ? -13.534 -2.818 9.969 1.00 92.19 83 PHE A CA 1
ATOM 662 C C . PHE A 1 83 ? -14.580 -1.997 9.215 1.00 92.19 83 PHE A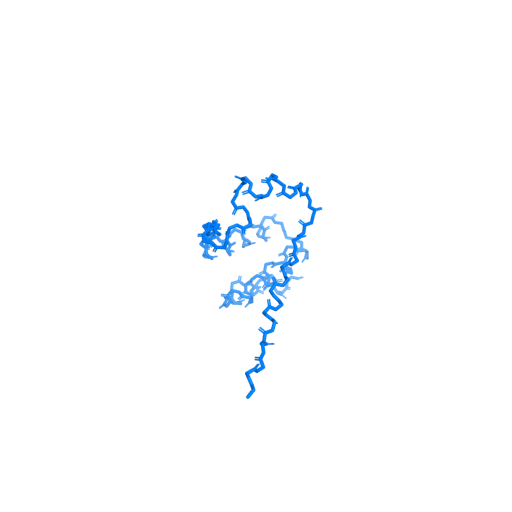 C 1
ATOM 664 O O . PHE A 1 83 ? -15.441 -1.402 9.898 1.00 92.19 83 PHE A O 1
#

Secondary structure (DSSP, 8-state):
---------PPPPP-SS-HHHHHHTTTT-SS------PPPHHHHHHHHHHHHHH--SHHHHHHHHHHHHHTT-GGGGHHHHH-